Protein AF-A0A2K1ENX3-F1 (afdb_monomer_lite)

Foldseek 3Di:
DPPPPVVVVLVVLVPDPDWDWDADPVGDIDTHRSVVVVVVVVVVVVVVVVVVVVVVVVVVVVVVVVVVVVVVVVVVVVVVVVVVVVVVVVVCVCVVPPPDDDPPPDLPDDFQFWKQAPPQGIWTWHDDDPPQWTWTQGPRVRDTDIDGSVRIDGDDD

Secondary structure (DSSP, 8-state):
--HHHHHHHHHHHHH--S-EEEE-TTS-EEEE-HHHHHHHHHHHHHHHHHHHHHHHHHHHHHHHHHHHHHHHHHHHHHHHHHHHHHHHHHHHHHHHHTTSS---------TT-EEEETTTEEEEEEEE-TTSEEEEEETTTTEEEEEEGGGEEE---

pLDDT: mean 80.73, std 13.62, range [38.28, 95.0]

Radius of gyration: 43.8 Å; chains: 1; bounding box: 77×47×112 Å

Structure (mmCIF, N/CA/C/O backbone):
data_AF-A0A2K1ENX3-F1
#
_entry.id   AF-A0A2K1ENX3-F1
#
loop_
_atom_site.group_PDB
_atom_site.id
_atom_site.type_symbol
_atom_site.label_atom_id
_atom_site.label_alt_id
_atom_site.label_comp_id
_atom_site.label_asym_id
_atom_site.label_entity_id
_atom_site.label_seq_id
_atom_site.pdbx_PDB_ins_code
_atom_site.Cartn_x
_atom_site.Cartn_y
_atom_site.Cartn_z
_atom_site.occupancy
_atom_site.B_iso_or_equiv
_atom_site.auth_seq_id
_atom_site.auth_comp_id
_atom_site.auth_asym_id
_atom_site.auth_atom_id
_atom_site.pdbx_PDB_model_num
ATOM 1 N N . MET A 1 1 ? 12.848 19.675 -32.049 1.00 48.09 1 MET A N 1
ATOM 2 C CA . MET A 1 1 ? 13.608 19.420 -33.294 1.00 48.09 1 MET A CA 1
ATOM 3 C C . MET A 1 1 ? 14.818 18.497 -33.040 1.00 48.09 1 MET A C 1
ATOM 5 O O . MET A 1 1 ? 15.939 18.846 -33.373 1.00 48.09 1 MET A O 1
ATOM 9 N N . LYS A 1 2 ? 14.616 17.329 -32.400 1.00 53.03 2 LYS A N 1
ATOM 10 C CA . LYS A 1 2 ? 15.674 16.328 -32.101 1.00 53.03 2 LYS A CA 1
ATOM 11 C C . LYS A 1 2 ? 15.387 14.937 -32.703 1.00 53.03 2 LYS A C 1
ATOM 13 O O . LYS A 1 2 ? 16.244 14.068 -32.634 1.00 53.03 2 LYS A O 1
ATOM 18 N N . MET A 1 3 ? 14.208 14.742 -33.305 1.00 52.38 3 MET A N 1
ATOM 19 C CA . MET A 1 3 ? 13.744 13.452 -33.842 1.00 52.38 3 MET A CA 1
ATOM 20 C C . MET A 1 3 ? 14.326 13.100 -35.222 1.00 52.38 3 MET A C 1
ATOM 22 O O . MET A 1 3 ? 14.376 11.925 -35.568 1.00 52.38 3 MET A O 1
ATOM 26 N N . ASP A 1 4 ? 14.798 14.081 -35.998 1.00 66.81 4 ASP A N 1
ATOM 27 C CA . ASP A 1 4 ? 15.189 13.840 -37.397 1.00 66.81 4 ASP A CA 1
ATOM 28 C C . ASP A 1 4 ? 16.555 13.168 -37.558 1.00 66.81 4 ASP A C 1
ATOM 30 O O . ASP A 1 4 ? 16.754 12.389 -38.484 1.00 66.81 4 ASP A O 1
ATOM 34 N N . ILE A 1 5 ? 17.494 13.406 -36.639 1.00 69.75 5 ILE A N 1
ATOM 35 C CA . ILE A 1 5 ? 18.864 12.891 -36.775 1.00 69.75 5 ILE A CA 1
ATOM 36 C C . ILE A 1 5 ? 18.916 11.384 -36.496 1.00 69.75 5 ILE A C 1
ATOM 38 O O . ILE A 1 5 ? 19.548 10.648 -37.244 1.00 69.75 5 ILE A O 1
ATOM 42 N N . GLN A 1 6 ? 18.220 10.900 -35.463 1.00 71.94 6 GLN A N 1
ATOM 43 C CA . GLN A 1 6 ? 18.209 9.470 -35.128 1.00 71.94 6 GLN A CA 1
ATOM 44 C C . GLN A 1 6 ? 17.545 8.633 -36.220 1.00 71.94 6 GLN A C 1
ATOM 46 O O . GLN A 1 6 ? 18.093 7.612 -36.629 1.00 71.94 6 GLN A O 1
ATOM 51 N N . LYS A 1 7 ? 16.399 9.094 -36.736 1.00 77.56 7 LYS A N 1
ATOM 52 C CA . LYS A 1 7 ? 15.708 8.425 -37.840 1.00 77.56 7 LYS A CA 1
ATOM 53 C C . LYS A 1 7 ? 16.585 8.382 -39.092 1.00 77.56 7 LYS A C 1
ATOM 55 O O . LYS A 1 7 ? 16.744 7.324 -39.685 1.00 77.56 7 LYS A O 1
ATOM 60 N N . HIS A 1 8 ? 17.229 9.499 -39.426 1.00 79.06 8 HIS A N 1
ATOM 61 C CA . HIS A 1 8 ? 18.140 9.577 -40.564 1.00 79.06 8 HIS A CA 1
ATOM 62 C C . HIS A 1 8 ? 19.350 8.636 -40.434 1.00 79.06 8 HIS A C 1
ATOM 64 O O . HIS A 1 8 ? 19.726 7.984 -41.403 1.00 79.06 8 HIS A O 1
ATOM 70 N N . VAL A 1 9 ? 19.935 8.513 -39.238 1.00 78.56 9 VAL A N 1
ATOM 71 C CA . VAL A 1 9 ? 21.042 7.577 -38.974 1.00 78.56 9 VAL A CA 1
ATOM 72 C C . VAL A 1 9 ? 20.582 6.121 -39.080 1.00 78.56 9 VAL A C 1
ATOM 74 O O 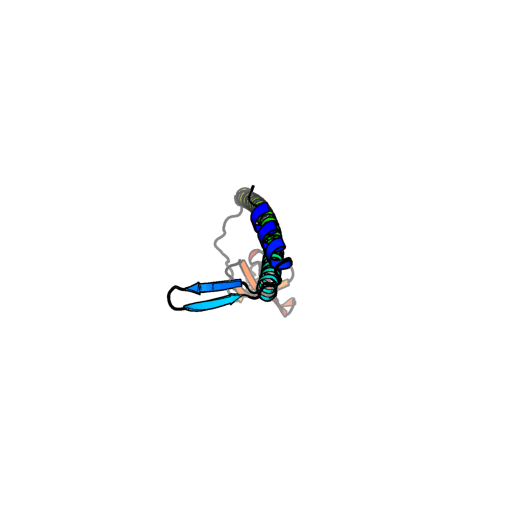. VAL A 1 9 ? 21.283 5.311 -39.676 1.00 78.56 9 VAL A O 1
ATOM 77 N N . ILE A 1 10 ? 19.394 5.780 -38.575 1.00 81.19 10 ILE A N 1
ATOM 78 C CA . ILE A 1 10 ? 18.831 4.426 -38.708 1.00 81.19 10 ILE A CA 1
ATOM 79 C C . ILE A 1 10 ? 18.558 4.088 -40.178 1.00 81.19 10 ILE A C 1
ATOM 81 O O . ILE A 1 10 ? 18.896 2.9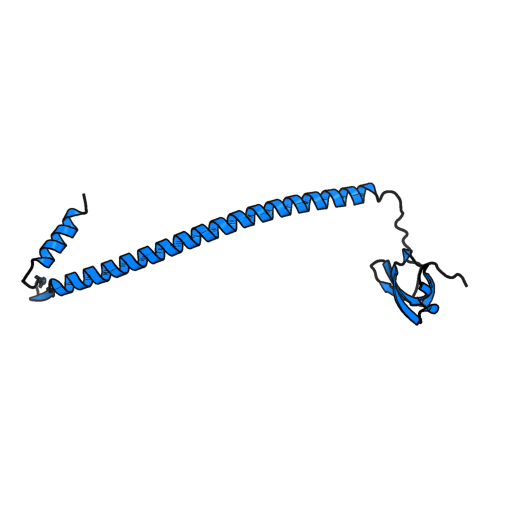94 -40.627 1.00 81.19 10 ILE A O 1
ATOM 85 N N . ASP A 1 11 ? 17.992 5.021 -40.943 1.00 83.12 11 ASP A N 1
ATOM 86 C CA . ASP A 1 11 ? 17.729 4.836 -42.373 1.00 83.12 11 ASP A CA 1
ATOM 87 C C . ASP A 1 11 ? 19.042 4.686 -43.172 1.00 83.12 11 ASP A C 1
ATOM 89 O O . ASP A 1 11 ? 19.135 3.872 -44.097 1.00 83.12 11 ASP A O 1
ATOM 93 N N . MET A 1 12 ? 20.095 5.409 -42.775 1.00 81.50 12 MET A N 1
ATOM 94 C CA . MET A 1 12 ? 21.444 5.257 -43.329 1.00 81.50 12 MET A CA 1
ATOM 95 C C . MET A 1 12 ? 22.034 3.876 -43.014 1.00 81.50 12 MET A C 1
ATOM 97 O O . MET A 1 12 ? 22.529 3.206 -43.915 1.00 81.50 12 MET A O 1
ATOM 101 N N . LEU A 1 13 ? 21.937 3.412 -41.765 1.00 81.25 13 LEU A N 1
ATOM 102 C CA . LEU A 1 13 ? 22.421 2.088 -41.360 1.00 81.25 13 LEU A CA 1
ATOM 103 C C . LEU A 1 13 ? 21.660 0.959 -42.070 1.00 81.25 13 LEU A C 1
ATOM 105 O O . LEU A 1 13 ? 22.277 -0.007 -42.503 1.00 81.25 13 LEU A O 1
ATOM 109 N N . ARG A 1 14 ? 20.340 1.094 -42.265 1.00 82.44 14 ARG A N 1
ATOM 110 C CA . ARG A 1 14 ? 19.522 0.107 -43.000 1.00 82.44 14 ARG A CA 1
ATOM 111 C C . ARG A 1 14 ? 19.852 0.027 -44.488 1.00 82.44 14 ARG A C 1
ATOM 113 O O . ARG A 1 14 ? 19.639 -1.015 -45.100 1.00 82.44 14 ARG A O 1
ATOM 120 N N . SER A 1 15 ? 20.302 1.130 -45.086 1.00 83.62 15 SER A N 1
ATOM 121 C CA . SER A 1 15 ? 20.642 1.200 -46.514 1.00 83.62 15 SER A CA 1
ATOM 122 C C . SER A 1 15 ? 22.121 0.927 -46.803 1.00 83.62 15 SER A C 1
ATOM 124 O O . SER A 1 15 ? 22.484 0.688 -47.960 1.00 83.62 15 SER A O 1
ATOM 126 N N . ALA A 1 16 ? 22.971 0.921 -45.774 1.00 79.25 16 ALA A N 1
ATOM 127 C CA . ALA A 1 16 ? 24.389 0.629 -45.894 1.00 79.25 16 ALA A CA 1
ATOM 128 C C . ALA A 1 16 ? 24.623 -0.852 -46.229 1.00 79.25 16 ALA A C 1
ATOM 130 O O . ALA A 1 16 ? 24.208 -1.750 -45.507 1.00 79.25 16 ALA A O 1
ATOM 131 N N . LYS A 1 17 ? 25.333 -1.103 -47.334 1.00 74.12 17 LYS A N 1
ATOM 132 C CA . LYS A 1 17 ? 25.805 -2.444 -47.741 1.00 74.12 17 LYS A CA 1
ATOM 133 C C . LYS A 1 17 ? 27.274 -2.687 -47.394 1.00 74.12 17 LYS A C 1
ATOM 135 O O . LYS A 1 17 ? 27.844 -3.706 -47.769 1.00 74.12 17 LYS A O 1
ATOM 140 N N . THR A 1 18 ? 27.908 -1.701 -46.771 1.00 73.69 18 THR A N 1
ATOM 141 C CA . THR A 1 18 ? 29.346 -1.647 -46.523 1.00 73.69 18 THR A CA 1
ATOM 142 C C . THR A 1 18 ? 29.598 -1.511 -45.034 1.00 73.69 18 THR A C 1
ATOM 144 O O . THR A 1 18 ? 28.923 -0.734 -44.361 1.00 73.69 18 THR A O 1
ATOM 147 N N . VAL A 1 19 ? 30.598 -2.237 -44.546 1.00 78.75 19 VAL A N 1
ATOM 148 C CA . VAL A 1 19 ? 31.056 -2.185 -43.157 1.00 78.75 19 VAL A CA 1
ATOM 149 C C . VAL A 1 19 ? 31.650 -0.807 -42.867 1.00 78.75 19 VAL A C 1
ATOM 151 O O . VAL A 1 19 ? 32.456 -0.295 -43.649 1.00 78.75 19 VAL A O 1
ATOM 154 N N . PHE A 1 20 ? 31.258 -0.202 -41.748 1.00 76.25 20 PHE A N 1
ATOM 155 C CA . PHE A 1 20 ? 31.839 1.060 -41.304 1.00 76.25 20 PHE A CA 1
ATOM 156 C C . PHE A 1 20 ? 33.154 0.772 -40.595 1.00 76.25 20 PHE A C 1
ATOM 158 O O . PHE A 1 20 ? 33.176 0.057 -39.599 1.00 76.25 20 PHE A O 1
ATOM 165 N N . VAL A 1 21 ? 34.250 1.329 -41.102 1.00 78.44 21 VAL A N 1
ATOM 166 C CA . VAL A 1 21 ? 35.574 1.150 -40.504 1.00 78.44 21 VAL A CA 1
ATOM 167 C C . VAL A 1 21 ? 36.033 2.478 -39.926 1.00 78.44 21 VAL A C 1
ATOM 169 O O . VAL A 1 21 ? 36.211 3.453 -40.654 1.00 78.44 21 VAL A O 1
ATOM 172 N N . ALA A 1 22 ? 36.230 2.511 -38.613 1.00 77.31 22 ALA A N 1
ATOM 173 C CA . ALA A 1 22 ? 36.909 3.601 -37.931 1.00 77.31 22 ALA A CA 1
ATOM 174 C C . ALA A 1 22 ? 38.327 3.139 -37.600 1.00 77.31 22 ALA A C 1
ATOM 176 O O . ALA A 1 22 ? 38.485 2.174 -36.861 1.00 77.31 22 ALA A O 1
ATOM 177 N N . GLN A 1 23 ? 39.345 3.805 -38.144 1.00 84.06 23 GLN A N 1
ATOM 178 C CA . GLN A 1 23 ? 40.751 3.538 -37.830 1.00 84.06 23 GLN A CA 1
ATOM 179 C C . GLN A 1 23 ? 41.354 4.680 -37.020 1.00 84.06 23 GLN A C 1
ATOM 181 O O . GLN A 1 23 ? 41.104 5.854 -37.304 1.00 84.06 23 GLN A O 1
ATOM 186 N N . ASP A 1 24 ? 42.159 4.333 -36.019 1.00 81.94 24 ASP A N 1
ATOM 187 C CA . ASP A 1 24 ? 43.023 5.290 -35.341 1.00 81.94 24 ASP A CA 1
ATOM 188 C C . ASP A 1 24 ? 44.278 5.611 -36.178 1.00 81.94 24 ASP A C 1
ATOM 190 O O . ASP A 1 24 ? 44.496 5.086 -37.274 1.00 81.94 24 ASP A O 1
ATOM 194 N N . LYS A 1 25 ? 45.122 6.511 -35.662 1.00 80.31 25 LYS A N 1
ATOM 195 C CA . LYS A 1 25 ? 46.363 6.937 -36.333 1.00 80.31 25 LYS A CA 1
ATOM 196 C C . LYS A 1 25 ? 47.436 5.843 -36.382 1.00 80.31 25 LYS A C 1
ATOM 198 O O . LYS A 1 25 ? 48.416 6.001 -37.103 1.00 80.31 25 LYS A O 1
ATOM 203 N N . GLU A 1 26 ? 47.266 4.780 -35.606 1.00 83.75 26 GLU A N 1
ATOM 204 C CA . GLU A 1 26 ? 48.182 3.646 -35.479 1.00 83.75 26 GLU A CA 1
ATOM 205 C C . GLU A 1 26 ? 47.747 2.471 -36.374 1.00 83.75 26 GLU A C 1
ATOM 207 O O . GLU A 1 26 ? 48.460 1.477 -36.490 1.00 83.75 26 GLU A O 1
ATOM 212 N N . GLY A 1 27 ? 46.609 2.607 -37.068 1.00 77.25 27 GLY A N 1
ATOM 213 C CA . GLY A 1 27 ? 46.058 1.601 -37.970 1.00 77.25 27 GLY A CA 1
ATOM 214 C C . GLY A 1 27 ? 45.146 0.585 -37.281 1.00 77.25 27 GLY A C 1
ATOM 215 O O . GLY A 1 27 ? 44.639 -0.316 -37.959 1.00 77.25 27 GLY A O 1
ATOM 216 N N . ASN A 1 28 ? 44.875 0.734 -35.980 1.00 77.44 28 ASN A N 1
ATOM 217 C CA . ASN A 1 28 ? 43.916 -0.113 -35.282 1.00 77.44 28 ASN A CA 1
ATOM 218 C C . ASN A 1 28 ? 42.504 0.309 -35.691 1.00 77.44 28 ASN A C 1
ATOM 220 O O . ASN A 1 28 ? 42.100 1.461 -35.518 1.00 77.44 28 ASN A O 1
ATOM 224 N N . GLY A 1 29 ? 41.771 -0.627 -36.291 1.00 76.19 29 GLY A N 1
ATOM 225 C CA . GLY A 1 29 ? 40.443 -0.389 -36.840 1.00 76.19 29 GLY A CA 1
ATOM 226 C C . GLY A 1 29 ? 39.350 -1.087 -36.047 1.00 76.19 29 GLY A C 1
ATOM 227 O O . GLY A 1 29 ? 39.462 -2.277 -35.764 1.00 76.19 29 GLY A O 1
ATOM 228 N N . LEU A 1 30 ? 38.264 -0.374 -35.757 1.00 78.69 30 LEU A N 1
ATOM 229 C CA . LEU A 1 30 ? 36.982 -0.969 -35.408 1.00 78.69 30 LEU A CA 1
ATOM 230 C C . LEU A 1 30 ? 36.128 -1.036 -36.676 1.00 78.69 30 LEU A C 1
ATOM 232 O O . LEU A 1 30 ? 35.784 -0.007 -37.260 1.00 78.69 30 LEU A O 1
ATOM 236 N N . ALA A 1 31 ? 35.805 -2.253 -37.097 1.00 79.56 31 ALA A N 1
ATOM 237 C CA . ALA A 1 31 ? 34.875 -2.516 -38.180 1.00 79.56 31 ALA A CA 1
ATOM 238 C C . ALA A 1 31 ? 33.507 -2.853 -37.575 1.00 79.56 31 ALA A C 1
ATOM 240 O O . ALA A 1 31 ? 33.393 -3.800 -36.800 1.00 79.56 31 ALA A O 1
ATOM 241 N N . ILE A 1 32 ? 32.491 -2.058 -37.895 1.00 79.38 32 ILE A N 1
ATOM 242 C CA . ILE A 1 32 ? 31.119 -2.232 -37.418 1.00 79.38 32 ILE A CA 1
ATOM 243 C C . ILE A 1 32 ? 30.254 -2.635 -38.607 1.00 79.38 32 ILE A C 1
ATOM 245 O O . ILE A 1 32 ? 30.110 -1.867 -39.568 1.00 79.38 32 ILE A O 1
ATOM 249 N N . ASP A 1 33 ? 29.670 -3.830 -38.535 1.00 82.31 33 ASP A N 1
ATOM 250 C CA . ASP A 1 33 ? 28.629 -4.237 -39.470 1.00 82.31 33 ASP A CA 1
ATOM 251 C C . ASP A 1 33 ? 27.332 -3.466 -39.146 1.00 82.31 33 ASP A C 1
ATOM 253 O O . ASP A 1 33 ? 26.891 -3.452 -37.989 1.00 82.31 33 ASP A O 1
ATOM 257 N N . PRO A 1 34 ? 26.710 -2.794 -40.131 1.00 82.19 34 PRO A N 1
ATOM 258 C CA . PRO A 1 34 ? 25.446 -2.094 -39.927 1.00 82.19 34 PRO A CA 1
ATOM 259 C C . PRO A 1 34 ? 24.339 -2.992 -39.353 1.00 82.19 34 PRO A C 1
ATOM 261 O O . PRO A 1 34 ? 23.512 -2.507 -38.580 1.00 82.19 34 PRO A O 1
ATOM 264 N N . HIS A 1 35 ? 24.321 -4.288 -39.684 1.00 81.56 35 HIS A N 1
ATOM 265 C CA . HIS A 1 35 ? 23.339 -5.236 -39.160 1.00 81.56 35 HIS A CA 1
ATOM 266 C C . HIS A 1 35 ? 23.541 -5.526 -37.673 1.00 81.56 35 HIS A C 1
ATOM 268 O O . HIS A 1 35 ? 22.559 -5.551 -36.931 1.00 81.56 35 HIS A O 1
ATOM 274 N N . ASP A 1 36 ? 24.788 -5.664 -37.223 1.00 83.25 36 ASP A N 1
ATOM 275 C CA . ASP A 1 36 ? 25.102 -5.863 -35.805 1.00 83.25 36 ASP A CA 1
ATOM 276 C C . ASP A 1 36 ? 24.731 -4.620 -34.987 1.00 83.25 36 ASP A C 1
ATOM 278 O O . ASP A 1 36 ? 24.125 -4.718 -33.918 1.00 83.25 36 ASP A O 1
ATOM 282 N N . ALA A 1 37 ? 25.019 -3.427 -35.520 1.00 82.38 37 ALA A N 1
ATOM 283 C CA . ALA A 1 37 ? 24.640 -2.165 -34.891 1.00 82.38 37 ALA A CA 1
ATOM 284 C C . ALA A 1 37 ? 23.114 -1.995 -34.786 1.00 82.38 37 ALA A C 1
ATOM 286 O O . ALA A 1 37 ? 22.613 -1.551 -33.751 1.00 82.38 37 ALA A O 1
ATOM 287 N N . LEU A 1 38 ? 22.368 -2.367 -35.832 1.00 85.25 38 LEU A N 1
ATOM 288 C CA . LEU A 1 38 ? 20.903 -2.348 -35.819 1.00 85.25 38 LEU A CA 1
ATOM 289 C C . LEU A 1 38 ? 20.328 -3.382 -34.843 1.00 85.25 38 LEU A C 1
ATOM 291 O O . LEU A 1 38 ? 19.415 -3.050 -34.095 1.00 85.25 38 LEU A O 1
ATOM 295 N N . GLY A 1 39 ? 20.895 -4.590 -34.785 1.00 85.12 39 GLY A N 1
ATOM 296 C CA . GLY A 1 39 ? 20.474 -5.621 -33.833 1.00 85.12 39 GLY A CA 1
ATOM 297 C C . GLY A 1 39 ? 20.682 -5.204 -32.374 1.00 85.12 39 GLY A C 1
ATOM 298 O O . GLY A 1 39 ? 19.806 -5.412 -31.534 1.00 85.12 39 GLY A O 1
ATOM 299 N N . LEU A 1 40 ? 21.806 -4.546 -32.068 1.00 85.81 40 LEU A N 1
ATOM 300 C CA . LEU A 1 40 ? 22.051 -3.959 -30.746 1.00 85.81 40 LEU A CA 1
ATOM 301 C C . LEU A 1 40 ? 21.061 -2.835 -30.429 1.00 85.81 40 LEU A C 1
ATOM 303 O O . LEU A 1 40 ? 20.565 -2.760 -29.305 1.00 85.81 40 LEU A O 1
ATOM 307 N N . LEU A 1 41 ? 20.755 -1.978 -31.407 1.00 85.62 41 LEU A N 1
ATOM 308 C CA . LEU A 1 41 ? 19.778 -0.905 -31.244 1.00 85.62 41 LEU A CA 1
ATOM 309 C C . LEU A 1 41 ? 18.377 -1.462 -30.958 1.00 85.62 41 LEU A C 1
ATOM 311 O O . LEU A 1 41 ? 17.723 -0.994 -30.029 1.00 85.62 41 LEU A O 1
ATOM 315 N N . ASP A 1 42 ? 17.948 -2.488 -31.692 1.00 86.69 42 ASP A N 1
ATOM 316 C CA . ASP A 1 42 ? 16.661 -3.154 -31.483 1.00 86.69 42 ASP A CA 1
ATOM 317 C C . ASP A 1 42 ? 16.602 -3.829 -30.102 1.00 86.69 42 ASP A C 1
ATOM 319 O O . ASP A 1 42 ? 15.627 -3.659 -29.367 1.00 86.69 42 ASP A O 1
ATOM 323 N N . SER A 1 43 ? 17.676 -4.517 -29.695 1.00 88.12 43 SER A N 1
ATOM 324 C CA . SER A 1 43 ? 17.784 -5.121 -28.360 1.00 88.12 43 SER A CA 1
ATOM 325 C C . SER A 1 43 ? 17.716 -4.072 -27.244 1.00 88.12 43 SER A C 1
ATOM 327 O O . SER A 1 43 ? 17.031 -4.277 -26.241 1.00 88.12 43 SER A O 1
ATOM 329 N N . LEU A 1 44 ? 18.414 -2.942 -27.390 1.00 87.19 44 LEU A N 1
ATOM 330 C CA . LEU A 1 44 ? 18.371 -1.844 -26.420 1.00 87.19 44 LEU A CA 1
ATOM 331 C C . LEU A 1 44 ? 16.989 -1.186 -26.383 1.00 87.19 44 LEU A C 1
ATOM 333 O O . LEU A 1 44 ? 16.478 -0.895 -25.303 1.00 87.19 44 LEU A O 1
ATOM 337 N N . GLN A 1 45 ? 16.353 -0.995 -27.539 1.00 88.06 45 GLN A N 1
ATOM 338 C CA . GLN A 1 45 ? 15.004 -0.443 -27.622 1.00 88.06 45 GLN A CA 1
ATOM 339 C C . GLN A 1 45 ? 13.992 -1.352 -26.918 1.00 88.06 45 GLN A C 1
ATOM 341 O O . GLN A 1 45 ? 13.131 -0.863 -26.186 1.00 88.06 45 GLN A O 1
ATOM 346 N N . GLN A 1 46 ? 14.117 -2.670 -27.088 1.00 89.25 46 GLN A N 1
ATOM 347 C CA . GLN A 1 46 ? 13.275 -3.642 -26.400 1.00 89.25 46 GLN A CA 1
ATOM 348 C C . GLN A 1 46 ? 13.475 -3.595 -24.879 1.00 89.25 46 GLN A C 1
ATOM 350 O O . GLN A 1 46 ? 12.491 -3.597 -24.140 1.00 89.25 46 GLN A O 1
ATOM 355 N N . GLN A 1 47 ? 14.720 -3.493 -24.404 1.00 89.88 47 GLN A N 1
ATOM 356 C CA . GLN A 1 47 ? 15.014 -3.352 -22.972 1.00 89.88 47 GLN A CA 1
ATOM 357 C C . GLN A 1 47 ? 14.431 -2.061 -22.388 1.00 89.88 47 GLN A C 1
ATOM 359 O O . GLN A 1 47 ? 13.805 -2.099 -21.333 1.00 89.88 47 GLN A O 1
ATOM 364 N N . VAL A 1 48 ? 14.585 -0.927 -23.079 1.00 88.56 48 VAL A N 1
ATOM 365 C CA . VAL A 1 48 ? 14.018 0.360 -22.644 1.00 88.56 48 VAL A CA 1
ATOM 366 C C . VAL A 1 48 ? 12.494 0.297 -22.582 1.00 88.56 48 VAL A C 1
ATOM 368 O O . VAL A 1 48 ? 11.901 0.789 -21.623 1.00 88.56 48 VAL A O 1
ATOM 371 N N . ASN A 1 49 ? 11.852 -0.328 -23.571 1.00 85.62 49 ASN A N 1
ATOM 372 C CA . ASN A 1 49 ? 10.403 -0.504 -23.565 1.00 85.62 49 ASN A CA 1
ATOM 373 C C . ASN A 1 49 ? 9.954 -1.377 -22.383 1.00 85.62 49 ASN A C 1
ATOM 375 O O . ASN A 1 49 ? 9.050 -0.974 -21.656 1.00 85.62 49 ASN A O 1
ATOM 379 N N . GLY A 1 50 ? 10.638 -2.498 -22.127 1.00 86.81 50 GLY A N 1
ATOM 380 C CA . GLY A 1 50 ? 10.345 -3.362 -20.979 1.00 86.81 50 GLY A CA 1
ATOM 381 C C . GLY A 1 50 ? 10.516 -2.647 -19.634 1.00 86.81 50 GLY A C 1
ATOM 382 O O . GLY A 1 50 ? 9.626 -2.699 -18.790 1.00 86.81 50 GLY A O 1
ATOM 383 N N . LEU A 1 51 ? 11.611 -1.899 -19.456 1.00 87.56 51 LEU A N 1
ATOM 384 C CA . LEU A 1 51 ? 11.846 -1.106 -18.243 1.00 87.56 51 LEU A CA 1
ATOM 385 C C . LEU A 1 51 ? 10.796 -0.004 -18.051 1.00 87.56 51 LEU A C 1
ATOM 387 O O . LEU A 1 51 ? 10.409 0.286 -16.917 1.00 87.56 51 LEU A O 1
ATOM 391 N N . ASN A 1 52 ? 10.324 0.616 -19.135 1.00 86.75 52 ASN A N 1
ATOM 392 C CA . ASN A 1 52 ? 9.260 1.617 -19.074 1.00 86.75 52 ASN A CA 1
ATOM 393 C C . ASN A 1 52 ? 7.917 1.003 -18.665 1.00 86.75 52 ASN A C 1
ATOM 395 O O . ASN A 1 52 ? 7.215 1.588 -17.840 1.00 86.75 52 ASN A O 1
ATOM 399 N N . GLU A 1 53 ? 7.564 -0.160 -19.212 1.00 87.25 53 GLU A N 1
ATOM 400 C CA . GLU A 1 53 ? 6.346 -0.888 -18.843 1.00 87.25 53 GLU A CA 1
ATOM 401 C C . GLU A 1 53 ? 6.376 -1.313 -17.370 1.00 87.25 53 GLU A C 1
ATOM 403 O O . GLU A 1 53 ? 5.415 -1.070 -16.635 1.00 87.25 53 GLU A O 1
ATOM 408 N N . GLU A 1 54 ? 7.503 -1.856 -16.907 1.00 89.12 54 GLU A N 1
ATOM 409 C CA . GLU A 1 54 ? 7.701 -2.221 -15.502 1.00 89.12 54 GLU A CA 1
ATOM 410 C C . GLU A 1 54 ? 7.634 -0.993 -14.583 1.00 89.12 54 GLU A C 1
ATOM 412 O O . GLU A 1 54 ? 6.948 -1.000 -13.558 1.00 89.12 54 GLU A O 1
ATOM 417 N N . SER A 1 55 ? 8.292 0.103 -14.968 1.00 83.69 55 SER A N 1
ATOM 418 C CA . SER A 1 55 ? 8.258 1.357 -14.212 1.00 83.69 55 SER A CA 1
ATOM 419 C C . SER A 1 55 ? 6.838 1.911 -14.114 1.00 83.69 55 SER A C 1
ATOM 421 O O . SER A 1 55 ? 6.415 2.325 -13.036 1.00 83.69 55 SER A O 1
ATOM 423 N N . LEU A 1 56 ? 6.072 1.884 -15.207 1.00 88.88 56 LEU A N 1
ATOM 424 C CA . LEU A 1 56 ? 4.680 2.328 -15.219 1.00 88.88 56 LEU A CA 1
ATOM 425 C C . LEU A 1 56 ? 3.811 1.476 -14.285 1.00 88.88 56 LEU A C 1
ATOM 427 O O . LEU A 1 56 ? 3.050 2.032 -13.490 1.00 88.88 56 LEU A O 1
ATOM 431 N N . ALA A 1 57 ? 3.957 0.150 -14.333 1.00 88.44 57 ALA A N 1
ATOM 432 C CA . ALA A 1 57 ? 3.250 -0.765 -13.439 1.00 88.44 57 ALA A CA 1
ATOM 433 C C . ALA A 1 57 ? 3.609 -0.515 -11.961 1.00 88.44 57 ALA A C 1
ATOM 435 O O . ALA A 1 57 ? 2.731 -0.501 -11.090 1.00 88.44 57 ALA A O 1
ATOM 436 N N . ASN A 1 58 ? 4.883 -0.237 -11.673 1.00 87.94 58 ASN A N 1
ATOM 4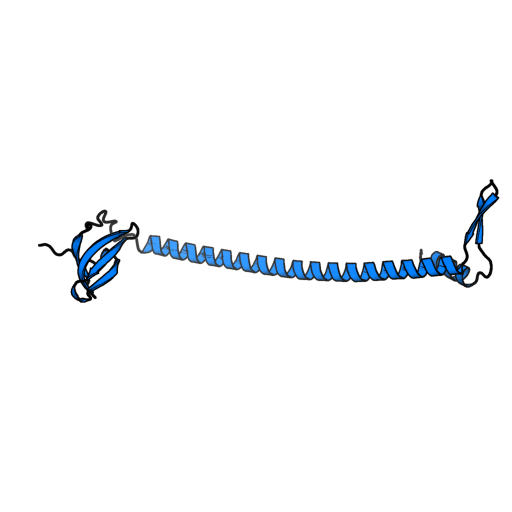37 C CA . ASN A 1 58 ? 5.350 0.115 -10.334 1.00 87.94 58 ASN A CA 1
ATOM 438 C C . ASN A 1 58 ? 4.765 1.449 -9.851 1.00 87.94 58 ASN A C 1
ATOM 440 O O . ASN A 1 58 ? 4.306 1.533 -8.710 1.00 87.94 58 ASN A O 1
ATOM 444 N N . PHE A 1 59 ? 4.706 2.476 -10.706 1.00 88.75 59 PHE A N 1
ATOM 445 C CA . PHE A 1 59 ? 4.075 3.754 -10.362 1.00 88.75 59 PHE A CA 1
ATOM 446 C C . PHE A 1 59 ? 2.574 3.610 -10.104 1.00 88.7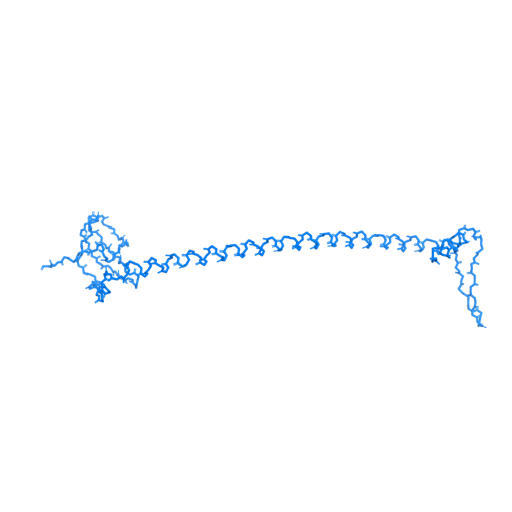5 59 PHE A C 1
ATOM 448 O O . PHE A 1 59 ? 2.073 4.172 -9.131 1.00 88.75 59 PHE A O 1
ATOM 455 N N . GLN A 1 60 ? 1.862 2.831 -10.921 1.00 88.25 60 GLN A N 1
ATOM 456 C CA . GLN A 1 60 ? 0.443 2.536 -10.701 1.00 88.25 60 GLN A CA 1
ATOM 457 C C . GLN A 1 60 ? 0.229 1.819 -9.364 1.00 88.25 60 GLN A C 1
ATOM 459 O O . GLN A 1 60 ? -0.599 2.240 -8.558 1.00 88.25 60 GLN A O 1
ATOM 464 N N . THR A 1 61 ? 1.041 0.800 -9.080 1.00 90.56 61 THR A N 1
ATOM 465 C CA . THR A 1 61 ? 0.991 0.064 -7.810 1.00 90.56 61 THR A CA 1
ATOM 466 C C . THR A 1 61 ? 1.283 0.976 -6.616 1.00 90.56 61 THR A C 1
ATOM 468 O O . THR A 1 61 ? 0.606 0.899 -5.589 1.00 90.56 61 THR A O 1
ATOM 471 N N . ALA A 1 62 ? 2.273 1.864 -6.731 1.00 87.06 62 ALA A N 1
ATOM 472 C CA . ALA A 1 62 ? 2.602 2.831 -5.689 1.00 87.06 62 ALA A CA 1
ATOM 473 C C . ALA A 1 62 ? 1.466 3.842 -5.463 1.00 87.06 62 ALA A C 1
ATOM 475 O O . ALA A 1 62 ? 1.142 4.144 -4.314 1.00 87.06 62 ALA A O 1
ATOM 476 N N . ALA A 1 63 ? 0.821 4.318 -6.531 1.00 89.31 63 ALA A N 1
ATOM 477 C CA . ALA A 1 63 ? -0.326 5.216 -6.444 1.00 89.31 63 ALA A CA 1
ATOM 478 C C . ALA A 1 63 ? -1.536 4.543 -5.770 1.00 89.31 63 ALA A C 1
ATOM 480 O O . ALA A 1 63 ? -2.156 5.137 -4.887 1.00 89.31 63 ALA A O 1
ATOM 481 N N . GLU A 1 64 ? -1.831 3.286 -6.119 1.00 90.56 64 GLU A N 1
ATOM 482 C CA . GLU A 1 64 ? -2.893 2.487 -5.493 1.00 90.56 64 GLU A CA 1
ATOM 483 C C . GLU A 1 64 ? -2.632 2.306 -3.988 1.00 90.56 64 GLU A C 1
ATOM 485 O O . GLU A 1 64 ? -3.507 2.563 -3.157 1.00 90.56 64 GLU A O 1
ATOM 490 N N . ARG A 1 65 ? -1.395 1.944 -3.614 1.00 86.94 65 ARG A N 1
ATOM 491 C CA . ARG A 1 65 ? -0.977 1.830 -2.206 1.00 86.94 65 ARG A CA 1
ATOM 492 C C . ARG A 1 65 ? -1.082 3.163 -1.468 1.00 86.94 65 ARG A C 1
ATOM 494 O O . ARG A 1 65 ? -1.565 3.191 -0.339 1.00 86.94 65 ARG A O 1
ATOM 501 N N . GLY A 1 66 ? -0.682 4.266 -2.101 1.00 90.50 66 GLY A N 1
ATOM 502 C CA . GLY A 1 66 ? -0.817 5.609 -1.536 1.00 90.50 66 GLY A CA 1
ATOM 503 C C . GLY A 1 66 ? -2.275 5.979 -1.256 1.00 90.50 66 GLY A C 1
ATOM 504 O O . GLY A 1 66 ? -2.592 6.479 -0.178 1.00 90.50 66 GLY A O 1
ATOM 505 N N . LYS A 1 67 ? -3.188 5.655 -2.180 1.00 92.31 67 LYS A N 1
ATOM 506 C CA . LYS A 1 67 ? -4.632 5.846 -1.990 1.00 92.31 67 LYS A CA 1
ATOM 507 C C . LYS A 1 67 ? -5.165 5.020 -0.817 1.00 92.31 67 LYS A C 1
ATOM 509 O O . LYS A 1 67 ? -5.915 5.546 -0.001 1.00 92.31 67 LYS A O 1
ATOM 514 N N . GLN A 1 68 ? -4.763 3.753 -0.710 1.00 90.75 68 GLN A N 1
ATOM 515 C CA . GLN A 1 68 ? -5.164 2.886 0.403 1.00 90.75 68 GLN A CA 1
ATOM 516 C C . GLN A 1 68 ? -4.665 3.411 1.755 1.00 90.75 68 GLN A C 1
ATOM 518 O O . GLN A 1 68 ? -5.415 3.384 2.728 1.00 90.75 68 GLN A O 1
ATOM 523 N N . LEU A 1 69 ? -3.428 3.912 1.824 1.00 91.50 69 LEU A N 1
ATOM 524 C CA . LEU A 1 69 ? -2.887 4.523 3.041 1.00 91.50 69 LEU A CA 1
ATOM 525 C C . LEU A 1 69 ? -3.679 5.771 3.443 1.00 91.50 69 LEU A C 1
ATOM 527 O O . LEU A 1 69 ? -4.130 5.853 4.580 1.00 91.50 69 LEU A O 1
ATOM 531 N N . ALA A 1 70 ? -3.955 6.674 2.500 1.00 90.94 70 ALA A N 1
ATOM 532 C CA . ALA A 1 70 ? -4.754 7.867 2.775 1.00 90.94 70 ALA A CA 1
ATOM 533 C C . ALA A 1 70 ? -6.182 7.530 3.258 1.00 90.94 70 ALA A C 1
ATOM 535 O O . ALA A 1 70 ? -6.725 8.205 4.133 1.00 90.94 70 ALA A O 1
ATOM 536 N N . GLU A 1 71 ? -6.802 6.478 2.716 1.00 92.44 71 GLU A N 1
ATOM 537 C CA . GLU A 1 71 ? -8.113 5.991 3.168 1.00 92.44 71 GLU A CA 1
ATOM 538 C C . GLU A 1 71 ? -8.049 5.420 4.598 1.00 92.44 71 GLU A C 1
ATOM 540 O O . GLU A 1 71 ? -8.929 5.678 5.428 1.00 92.44 71 GLU A O 1
ATOM 545 N N . ARG A 1 72 ? -6.978 4.679 4.915 1.00 89.50 72 ARG A N 1
ATOM 546 C CA . ARG A 1 72 ? -6.731 4.160 6.268 1.00 89.50 72 ARG A CA 1
ATOM 547 C C . ARG A 1 72 ? -6.526 5.291 7.267 1.00 89.50 72 ARG A C 1
ATOM 549 O O . ARG A 1 72 ? -7.154 5.248 8.320 1.00 89.50 72 ARG A O 1
ATOM 556 N N . ASP A 1 73 ? -5.750 6.314 6.925 1.00 92.38 73 ASP A N 1
ATOM 557 C CA . ASP A 1 73 ? -5.511 7.465 7.803 1.00 92.38 73 ASP A CA 1
ATOM 558 C C . ASP A 1 73 ? -6.809 8.216 8.121 1.00 92.38 73 ASP A C 1
ATOM 560 O O . ASP A 1 73 ? -7.072 8.547 9.277 1.00 92.38 73 ASP A O 1
ATOM 564 N N . ARG A 1 74 ? -7.692 8.400 7.129 1.00 92.75 74 ARG A N 1
ATOM 565 C CA . ARG A 1 74 ? -9.033 8.969 7.363 1.00 92.75 74 ARG A CA 1
ATOM 566 C C . ARG A 1 74 ? -9.870 8.110 8.303 1.00 92.75 74 ARG A C 1
ATOM 568 O O . ARG A 1 74 ? -10.607 8.641 9.130 1.00 92.75 74 ARG A O 1
ATOM 575 N N . THR A 1 75 ? -9.786 6.790 8.161 1.00 91.44 75 THR A N 1
ATOM 576 C CA . THR A 1 75 ? -10.532 5.855 9.012 1.00 91.44 75 THR A CA 1
ATOM 577 C C . THR A 1 75 ? -10.016 5.897 10.448 1.00 91.44 75 THR A C 1
ATOM 579 O O . THR A 1 75 ? -10.814 5.964 11.378 1.00 91.44 75 THR A O 1
ATOM 582 N N . ILE A 1 76 ? -8.693 5.929 10.632 1.00 92.88 76 ILE A N 1
ATOM 583 C CA . ILE A 1 76 ? -8.053 6.068 11.944 1.00 92.88 76 ILE A CA 1
ATOM 584 C C . ILE A 1 76 ? -8.466 7.386 12.602 1.00 92.88 76 ILE A C 1
ATOM 586 O O . ILE A 1 76 ? -8.881 7.363 13.755 1.00 92.88 76 ILE A O 1
ATOM 590 N N . ALA A 1 77 ? -8.438 8.504 11.872 1.00 91.88 77 ALA A N 1
ATOM 591 C CA . ALA A 1 77 ? -8.856 9.799 12.404 1.00 91.88 77 ALA A CA 1
ATOM 592 C C . ALA A 1 77 ? -10.317 9.785 12.890 1.00 91.88 77 ALA A C 1
ATOM 594 O O . ALA A 1 77 ? -10.609 10.263 13.984 1.00 91.88 77 ALA A O 1
ATOM 595 N N . ARG A 1 78 ? -11.233 9.171 12.125 1.00 92.19 78 ARG A N 1
ATOM 596 C CA . ARG A 1 78 ? -12.636 9.006 12.549 1.00 92.19 78 ARG A CA 1
ATOM 597 C C . ARG A 1 78 ? -12.768 8.137 13.796 1.00 92.19 78 ARG A C 1
ATOM 599 O O . ARG A 1 78 ? -13.533 8.474 14.691 1.00 92.19 78 ARG A O 1
ATOM 606 N N . LEU A 1 79 ? -12.034 7.025 13.860 1.00 91.56 79 LEU A N 1
ATOM 607 C CA . LEU A 1 79 ? -12.055 6.144 15.027 1.00 91.56 79 LEU A CA 1
ATOM 608 C C . LEU A 1 79 ? -11.498 6.843 16.268 1.00 91.56 79 LEU A C 1
ATOM 610 O O . LEU A 1 79 ? -12.072 6.691 17.337 1.00 91.56 79 LEU A O 1
ATOM 614 N N . GLN A 1 80 ? -10.434 7.635 16.133 1.00 92.31 80 GLN A N 1
ATOM 615 C CA . GLN A 1 80 ? -9.884 8.434 17.230 1.00 92.31 80 GLN A CA 1
ATOM 616 C C . GLN A 1 80 ? -10.882 9.483 17.729 1.00 92.31 80 GLN A C 1
ATOM 618 O O . GLN A 1 80 ? -11.031 9.640 18.937 1.00 92.31 80 GLN A O 1
ATOM 623 N N . GLU A 1 81 ? -11.603 10.153 16.827 1.00 92.50 81 GLU A N 1
ATOM 624 C CA . GLU A 1 81 ? -12.661 11.098 17.203 1.00 92.50 81 GLU A CA 1
ATOM 625 C C . GLU A 1 81 ? -13.803 10.399 17.956 1.00 92.50 81 GLU A C 1
ATOM 627 O O . GLU A 1 81 ? -14.254 10.884 18.992 1.00 92.50 81 GLU A O 1
ATOM 632 N N . MET A 1 82 ? -14.251 9.237 17.468 1.00 89.38 82 MET A N 1
ATOM 633 C CA . MET A 1 82 ? -15.274 8.437 18.148 1.00 89.38 82 MET A CA 1
ATOM 634 C C . MET A 1 82 ? -14.807 7.960 19.524 1.00 89.38 82 MET A C 1
ATOM 636 O O . MET A 1 82 ? -15.585 7.992 20.472 1.00 89.38 82 MET A O 1
ATOM 640 N N . LEU A 1 83 ? -13.547 7.534 19.640 1.00 89.50 83 LEU A N 1
ATOM 641 C CA . LEU A 1 83 ? -12.978 7.086 20.907 1.00 89.50 83 LEU A CA 1
ATOM 642 C C . LEU A 1 83 ? -12.889 8.240 21.912 1.00 89.50 83 LEU A C 1
ATOM 644 O O . LEU A 1 83 ? -13.215 8.046 23.076 1.00 89.50 83 LEU A O 1
ATOM 648 N N . GLY A 1 84 ? -12.502 9.436 21.452 1.00 89.44 84 GLY A N 1
ATOM 649 C CA . GLY A 1 84 ? -12.475 10.646 22.275 1.00 89.44 84 GLY A CA 1
ATOM 650 C C . GLY A 1 84 ? -13.858 10.999 22.817 1.00 89.44 84 GLY A C 1
ATOM 651 O O . GLY A 1 84 ? -14.006 11.175 24.020 1.00 89.44 84 GLY A O 1
ATOM 652 N N . LYS A 1 85 ? -14.885 10.990 21.958 1.00 88.38 85 LYS A N 1
ATOM 653 C CA . LYS A 1 85 ? -16.279 11.226 22.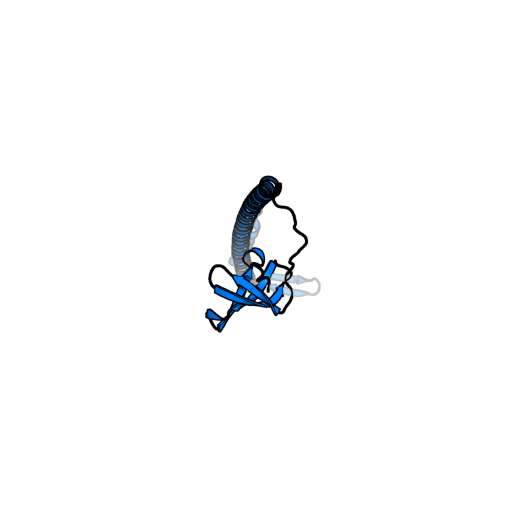372 1.00 88.38 85 LYS A CA 1
ATOM 654 C C . LYS A 1 85 ? -16.777 10.185 23.372 1.00 88.38 85 LYS A C 1
ATOM 656 O O . LYS A 1 85 ? -17.342 10.548 24.392 1.00 88.38 85 LYS A O 1
ATOM 661 N N . ALA A 1 86 ? -16.519 8.901 23.121 1.00 83.88 86 ALA A N 1
ATOM 662 C CA . ALA A 1 86 ? -16.901 7.837 24.049 1.00 83.88 86 ALA A CA 1
ATOM 663 C C . ALA A 1 86 ? -16.171 7.953 25.400 1.00 83.88 86 ALA A C 1
ATOM 665 O O . ALA A 1 86 ? -16.730 7.620 26.442 1.00 83.88 86 ALA A O 1
ATOM 666 N N . GLN A 1 87 ? -14.923 8.427 25.398 1.00 84.56 87 GLN A N 1
ATOM 667 C CA . GLN A 1 87 ? -14.158 8.664 26.619 1.00 84.56 87 GLN A CA 1
ATOM 668 C C . GLN A 1 87 ? -14.676 9.884 27.395 1.00 84.56 87 GLN A C 1
ATOM 670 O O . GLN A 1 87 ? -14.741 9.818 28.619 1.00 84.56 87 GLN A O 1
ATOM 675 N N . GLU A 1 88 ? -15.070 10.959 26.707 1.00 82.69 88 GLU A N 1
ATOM 676 C CA . GLU A 1 88 ? -15.753 12.110 27.315 1.00 82.69 88 GLU A CA 1
ATOM 677 C C . GLU A 1 88 ? -17.101 11.695 27.923 1.00 82.69 88 GLU A C 1
ATOM 679 O O . GLU A 1 88 ? -17.339 11.971 29.092 1.00 82.69 88 GLU A O 1
ATOM 684 N N . GLU A 1 89 ? -17.928 10.929 27.203 1.00 80.88 89 GLU A N 1
ATOM 685 C CA . GLU A 1 89 ? -19.204 10.404 27.721 1.00 80.88 89 GLU A CA 1
ATOM 686 C C . GLU A 1 89 ? -19.014 9.511 28.961 1.00 80.88 89 GLU A C 1
ATOM 688 O O . GLU A 1 89 ? -19.778 9.598 29.923 1.00 80.88 89 GLU A O 1
ATOM 693 N N . LEU A 1 90 ? -17.979 8.663 28.976 1.00 77.12 90 LEU A N 1
ATOM 694 C CA . LEU A 1 90 ? -17.638 7.848 30.147 1.00 77.12 90 LEU A CA 1
ATOM 695 C C . LEU A 1 90 ? -17.135 8.690 31.325 1.00 77.12 90 LEU A C 1
ATOM 697 O O . LEU A 1 90 ? -17.409 8.349 32.477 1.00 77.12 90 LEU A O 1
ATOM 701 N N . GLN A 1 91 ? -16.395 9.765 31.056 1.00 73.56 91 GLN A N 1
ATOM 702 C CA . GLN A 1 91 ? -15.920 10.684 32.086 1.00 73.56 91 GLN A CA 1
ATOM 703 C C . GLN A 1 91 ? -17.087 11.486 32.682 1.00 73.56 91 GLN A C 1
ATOM 705 O O . GLN A 1 91 ? -17.190 11.569 33.902 1.00 73.56 91 GLN A O 1
ATOM 710 N N . ASP A 1 92 ? -18.019 11.960 31.855 1.00 69.62 92 ASP A N 1
ATOM 711 C CA . ASP A 1 92 ? -19.232 12.652 32.302 1.00 69.62 92 ASP A CA 1
ATOM 712 C C . ASP A 1 92 ? -20.153 11.734 33.124 1.00 69.62 92 ASP A C 1
ATOM 714 O O . ASP A 1 92 ? -20.748 12.172 34.108 1.00 69.62 92 ASP A O 1
ATOM 718 N N . LEU A 1 93 ? -20.243 10.441 32.786 1.00 64.88 93 LEU A N 1
ATOM 719 C CA . LEU A 1 93 ? -20.955 9.451 33.607 1.00 64.88 93 LEU A CA 1
ATOM 720 C C . LEU A 1 93 ? -20.251 9.196 34.945 1.00 64.88 93 LEU A C 1
ATOM 722 O O . LEU A 1 93 ? -20.907 9.094 35.983 1.00 64.88 93 LEU A O 1
ATOM 726 N N . LYS A 1 94 ? -18.915 9.139 34.945 1.00 60.19 94 LYS A N 1
ATOM 727 C CA . LYS A 1 94 ? -18.122 9.021 36.174 1.00 60.19 94 LYS A CA 1
ATOM 728 C C . LYS A 1 94 ? -18.300 10.245 37.076 1.00 60.19 94 LYS A C 1
ATOM 730 O O . LYS A 1 94 ? -18.407 10.090 38.288 1.00 60.19 94 LYS A O 1
ATOM 735 N N . ASP A 1 95 ? -18.383 11.439 36.502 1.00 55.09 95 ASP A N 1
ATOM 736 C CA . ASP A 1 95 ? -18.544 12.680 37.261 1.00 55.09 95 ASP A CA 1
ATOM 737 C C . ASP A 1 95 ? -20.022 12.940 37.644 1.00 55.09 95 ASP A C 1
ATOM 739 O O . ASP A 1 95 ? -20.295 13.619 38.636 1.00 55.09 95 ASP A O 1
ATOM 743 N N . GLY A 1 96 ? -20.980 12.344 36.920 1.00 51.12 96 GLY A N 1
ATOM 744 C CA . GLY A 1 96 ? -22.424 12.447 37.160 1.00 51.12 96 GLY A CA 1
ATOM 745 C C . GLY A 1 96 ? -23.010 11.436 38.157 1.00 51.12 96 GLY A C 1
ATOM 746 O O . GLY A 1 96 ? -23.971 11.771 38.849 1.00 51.12 96 GLY A O 1
ATOM 747 N N . GLU A 1 97 ? -22.443 10.230 38.285 1.00 47.78 97 GLU A N 1
ATOM 748 C CA . GLU A 1 97 ? -22.957 9.190 39.201 1.00 47.78 97 GLU A CA 1
ATOM 749 C C . GLU A 1 97 ? -22.088 8.939 40.447 1.00 47.78 97 GLU A C 1
ATOM 751 O O . GLU A 1 97 ? -22.538 8.276 41.382 1.00 47.78 97 GLU A O 1
ATOM 756 N N . PHE A 1 98 ? -20.888 9.522 40.555 1.00 44.50 98 PHE A N 1
ATOM 757 C CA . PHE A 1 98 ? -19.982 9.275 41.691 1.00 44.50 98 PHE A CA 1
ATOM 758 C C . PHE A 1 98 ? -19.969 10.390 42.753 1.00 44.50 98 PHE A C 1
ATOM 760 O O . PHE A 1 98 ? -18.952 10.639 43.397 1.00 44.50 98 PHE A O 1
ATOM 767 N N . SER A 1 99 ? -21.108 11.058 42.980 1.00 43.19 99 SER A N 1
ATOM 768 C CA . SER A 1 99 ? -21.283 11.975 44.126 1.00 43.19 99 SER A CA 1
ATOM 769 C C . SER A 1 99 ? -22.032 11.360 45.313 1.00 43.19 99 SER A C 1
ATOM 771 O O . SER A 1 99 ? -22.088 11.986 46.371 1.00 43.19 99 SER A O 1
ATOM 773 N N . THR A 1 100 ? -22.579 10.149 45.212 1.00 43.50 100 THR A N 1
ATOM 774 C CA . THR A 1 100 ? -23.201 9.486 46.367 1.00 43.50 100 THR A CA 1
ATOM 775 C C . THR A 1 100 ? -23.071 7.980 46.252 1.00 43.50 100 THR A C 1
ATOM 777 O O . THR A 1 100 ? -23.993 7.320 45.798 1.00 43.50 100 THR A O 1
ATOM 780 N N . LEU A 1 101 ? -21.935 7.443 46.675 1.00 41.50 101 LEU A N 1
ATOM 781 C CA . LEU A 1 101 ? -21.839 6.220 47.471 1.00 41.50 101 LEU A CA 1
ATOM 782 C C . LEU A 1 101 ? -20.389 6.169 47.937 1.00 41.50 101 LEU A C 1
ATOM 784 O O . LEU A 1 101 ? -19.465 6.059 47.137 1.00 41.50 101 LEU A O 1
ATOM 788 N N . GLY A 1 102 ? -20.208 6.403 49.235 1.00 38.28 102 GLY A N 1
ATOM 789 C CA . GLY A 1 102 ? -18.900 6.481 49.855 1.00 38.28 102 GLY A CA 1
ATOM 790 C C . GLY A 1 102 ? -18.047 5.282 49.467 1.00 38.28 102 GLY A C 1
ATOM 791 O O . GLY A 1 102 ? -18.512 4.142 49.482 1.00 38.28 102 GLY A O 1
ATOM 792 N N . VAL A 1 103 ? -16.789 5.569 49.148 1.00 39.47 103 VAL A N 1
ATOM 793 C CA . VAL A 1 103 ? -15.699 4.611 49.275 1.00 39.47 103 VAL A CA 1
ATOM 794 C C . VAL A 1 103 ? -15.729 4.136 50.727 1.00 39.47 103 VAL A C 1
ATOM 796 O O . VAL A 1 103 ? -15.175 4.774 51.617 1.00 39.47 103 VAL A O 1
ATOM 799 N N . ASN A 1 104 ? -16.469 3.061 50.988 1.00 40.47 104 ASN A N 1
ATOM 800 C CA . ASN A 1 104 ? -16.320 2.309 52.214 1.00 40.47 104 ASN A CA 1
ATOM 801 C C . ASN A 1 104 ? -15.024 1.524 52.044 1.00 40.47 104 ASN A C 1
ATOM 803 O O . ASN A 1 104 ? -14.993 0.464 51.424 1.00 40.47 104 ASN A O 1
ATOM 807 N N . GLU A 1 105 ? -13.946 2.084 52.582 1.00 43.66 105 GLU A N 1
ATOM 808 C CA . GLU A 1 105 ? -12.771 1.339 53.018 1.00 43.66 105 GLU A CA 1
ATOM 809 C C . GLU A 1 105 ? -13.209 0.236 54.001 1.00 43.66 105 GLU A C 1
ATOM 811 O O . GLU A 1 105 ? -13.152 0.427 55.210 1.00 43.66 105 GLU A O 1
ATOM 816 N N . ALA A 1 106 ? -13.723 -0.893 53.505 1.00 45.25 106 ALA A N 1
ATOM 817 C CA . ALA A 1 106 ? -13.875 -2.147 54.244 1.00 45.25 106 ALA A CA 1
ATOM 818 C C . ALA A 1 106 ? -14.466 -3.235 53.333 1.00 45.25 106 ALA A C 1
ATOM 820 O O . ALA A 1 106 ? -15.656 -3.543 53.411 1.00 45.25 106 ALA A O 1
ATOM 821 N N . THR A 1 107 ? -13.642 -3.934 52.551 1.00 54.81 107 THR A N 1
ATOM 822 C CA . THR A 1 107 ? -13.947 -5.350 52.298 1.00 54.81 107 THR A CA 1
ATOM 823 C C . THR A 1 107 ? -13.699 -6.078 53.623 1.00 54.81 107 THR A C 1
ATOM 825 O O . THR A 1 107 ? -12.612 -6.592 53.874 1.00 54.81 107 THR A O 1
ATOM 828 N N . GLY A 1 108 ? -14.677 -6.009 54.533 1.00 66.44 108 GLY A N 1
ATOM 829 C CA . GLY A 1 108 ? -14.581 -6.484 55.919 1.00 66.44 108 GLY A CA 1
ATOM 830 C C . GLY A 1 108 ? -14.488 -8.003 56.072 1.00 66.44 108 GLY A C 1
ATOM 831 O O . GLY A 1 108 ? -14.396 -8.486 57.196 1.00 66.44 108 GLY A O 1
ATOM 832 N N . PHE A 1 109 ? -14.496 -8.737 54.960 1.00 77.38 109 PHE A N 1
ATOM 833 C CA . PHE A 1 109 ? -14.474 -10.186 54.945 1.00 77.38 109 PHE A CA 1
ATOM 834 C C . PHE A 1 109 ? -13.057 -10.753 54.848 1.00 77.38 109 PHE A C 1
ATOM 836 O O . PHE A 1 109 ? -12.251 -10.338 54.010 1.00 77.38 109 PHE A O 1
ATOM 843 N N . LYS A 1 110 ? -12.776 -11.754 55.674 1.00 82.94 110 LYS A N 1
ATOM 844 C CA . LYS A 1 110 ? -11.544 -12.538 55.698 1.00 82.94 110 LYS A CA 1
ATOM 845 C C . LYS A 1 110 ? -11.778 -13.933 55.128 1.00 82.94 110 LYS A C 1
ATOM 847 O O . LYS A 1 110 ? -12.902 -14.410 54.979 1.00 82.94 110 LYS A O 1
ATOM 852 N N . GLU A 1 111 ? -10.680 -14.602 54.795 1.00 84.38 111 GLU A N 1
ATOM 853 C CA . GLU A 1 111 ? -10.717 -16.018 54.444 1.00 84.38 111 GLU A CA 1
ATOM 854 C C . GLU A 1 111 ? -11.336 -16.831 55.591 1.00 84.38 111 GLU A C 1
ATOM 856 O O . GLU A 1 111 ? -10.975 -16.666 56.755 1.00 84.38 111 GLU A O 1
ATOM 861 N N . ASN A 1 112 ? -12.243 -17.737 55.232 1.00 86.81 112 ASN A N 1
ATOM 862 C CA . ASN A 1 112 ? -13.113 -18.530 56.097 1.00 86.81 112 ASN A CA 1
ATOM 863 C C . ASN A 1 112 ? -14.304 -17.820 56.748 1.00 86.81 112 ASN A C 1
ATOM 865 O O . ASN A 1 112 ? -15.051 -18.497 57.462 1.00 86.81 112 ASN A O 1
ATOM 869 N N . ASP A 1 113 ? -14.550 -16.541 56.463 1.00 89.56 113 ASP A N 1
ATOM 870 C CA . ASP A 1 113 ? -15.745 -15.880 56.985 1.00 89.56 113 ASP A CA 1
ATOM 871 C C . ASP A 1 113 ? -17.021 -16.548 56.436 1.00 89.56 113 ASP A C 1
ATOM 873 O O . ASP A 1 113 ? -17.100 -16.852 55.232 1.00 89.56 113 ASP A O 1
ATOM 877 N N . PRO A 1 114 ? -18.014 -16.818 57.306 1.00 90.12 114 PRO A N 1
ATOM 878 C CA . PRO A 1 114 ? -19.305 -17.334 56.885 1.00 90.12 114 PRO A CA 1
ATOM 879 C C . PRO A 1 114 ? -20.102 -16.217 56.204 1.00 90.12 114 PRO A C 1
ATOM 881 O O . PRO A 1 114 ? -20.246 -15.108 56.724 1.00 90.12 114 PRO A O 1
ATOM 884 N N . VAL A 1 115 ? -20.621 -16.508 55.014 1.00 90.81 115 VAL A N 1
ATOM 885 C CA . VAL A 1 115 ? -21.331 -15.533 54.184 1.00 90.81 115 VAL A CA 1
ATOM 886 C C . VAL A 1 115 ? -22.575 -16.134 53.550 1.00 90.81 115 VAL A C 1
ATOM 888 O O . VAL A 1 115 ? -22.641 -17.331 53.289 1.00 90.81 115 VAL A O 1
ATOM 891 N N . VAL A 1 116 ? -23.551 -15.288 53.238 1.00 90.88 116 VAL A N 1
ATOM 892 C CA . VAL A 1 116 ? -24.713 -15.629 52.410 1.00 90.88 116 VAL A CA 1
ATOM 893 C C . VAL A 1 116 ? -24.673 -14.845 51.118 1.00 90.88 116 VAL A C 1
ATOM 895 O O . VAL A 1 116 ? -24.426 -13.639 51.110 1.00 90.88 116 VAL A O 1
ATOM 898 N N . HIS A 1 117 ? -24.991 -15.538 50.030 1.00 90.81 117 HIS A N 1
ATOM 899 C CA . HIS A 1 117 ? -25.266 -14.945 48.735 1.00 90.81 117 HIS A CA 1
ATOM 900 C C . HIS A 1 117 ? -26.731 -15.164 48.360 1.00 90.81 117 HIS A C 1
ATOM 902 O O . HIS A 1 117 ? -27.244 -16.280 48.448 1.00 90.81 117 HIS A O 1
ATOM 908 N N . ARG A 1 118 ? -27.400 -14.124 47.849 1.00 86.44 118 ARG A N 1
ATOM 909 C CA . ARG A 1 118 ? -28.845 -14.165 47.540 1.00 86.44 118 ARG A CA 1
ATOM 910 C C . ARG A 1 118 ? -29.259 -15.302 46.599 1.00 86.44 118 ARG A C 1
ATOM 912 O O . ARG A 1 118 ? -30.387 -15.769 46.678 1.00 86.44 118 ARG A O 1
ATOM 919 N N . GLN A 1 119 ? -28.371 -15.709 45.691 1.00 88.62 119 GLN A N 1
ATOM 920 C CA . GLN A 1 119 ? -28.653 -16.735 44.678 1.00 88.62 119 GLN A CA 1
ATOM 921 C C . GLN A 1 119 ? -28.154 -18.138 45.049 1.00 88.62 119 GLN A C 1
ATOM 923 O O . GLN A 1 119 ? -28.710 -19.120 44.566 1.00 88.62 119 GLN A O 1
ATOM 928 N N . TYR A 1 120 ? -27.080 -18.237 45.834 1.00 88.00 120 TYR A N 1
ATOM 929 C CA . TYR A 1 120 ? -26.353 -19.500 46.040 1.00 88.00 120 TYR A CA 1
ATOM 930 C C . TYR A 1 120 ? -26.401 -19.989 47.490 1.00 88.00 120 TYR A C 1
ATOM 932 O O . TYR A 1 120 ? -25.855 -21.051 47.785 1.00 88.00 120 TYR A O 1
ATOM 940 N N . GLY A 1 121 ? -27.048 -19.218 48.366 1.00 88.75 121 GLY A N 1
ATOM 941 C CA . GLY A 1 121 ? -27.252 -19.569 49.760 1.00 88.75 121 GLY A CA 1
ATOM 942 C C . GLY A 1 121 ? -26.023 -19.318 50.620 1.00 88.75 121 GLY A C 1
ATOM 943 O O . GLY A 1 121 ? -25.217 -18.421 50.354 1.00 88.75 121 GLY A O 1
ATOM 944 N N . GLU A 1 122 ? -25.911 -20.107 51.681 1.00 93.25 122 GLU A N 1
ATOM 945 C CA . GLU A 1 122 ? -24.812 -20.034 52.639 1.00 93.25 122 GLU A CA 1
ATOM 946 C C . GLU A 1 122 ? -23.515 -20.614 52.071 1.00 93.25 122 GLU A C 1
ATOM 948 O O . GLU A 1 122 ? -23.481 -21.665 51.417 1.00 93.25 122 GLU A O 1
ATOM 953 N N . GLY A 1 123 ? -22.414 -19.943 52.374 1.00 92.56 123 GLY A N 1
ATOM 954 C CA . GLY A 1 123 ? -21.092 -20.341 51.954 1.00 92.56 123 GLY A CA 1
ATOM 955 C C . GLY A 1 123 ? -19.992 -19.801 52.851 1.00 92.56 123 GLY A C 1
ATOM 956 O O . GLY A 1 123 ? -20.223 -19.156 53.873 1.00 92.56 123 GLY A O 1
ATOM 957 N N . ARG A 1 124 ? -18.762 -20.103 52.456 1.00 92.31 124 ARG A N 1
ATOM 958 C CA . ARG A 1 124 ? -17.551 -19.684 53.151 1.00 92.31 124 ARG A CA 1
ATOM 959 C C . ARG A 1 124 ? -16.563 -19.091 52.162 1.00 92.31 124 ARG A C 1
ATOM 961 O O . ARG A 1 124 ? -16.319 -19.678 51.104 1.00 92.31 124 ARG A O 1
ATOM 968 N N . ILE A 1 125 ? -15.992 -17.941 52.508 1.00 89.06 125 ILE A N 1
ATOM 969 C CA . ILE A 1 125 ? -14.972 -17.296 51.678 1.00 89.06 125 ILE A CA 1
ATOM 970 C C . ILE A 1 125 ? -13.698 -18.138 51.676 1.00 89.06 125 ILE A C 1
ATOM 972 O O . ILE A 1 125 ? -13.198 -18.531 52.725 1.00 89.06 125 ILE A O 1
ATOM 976 N N . ILE A 1 126 ? -13.166 -18.385 50.482 1.00 89.56 126 ILE A N 1
ATOM 977 C CA . ILE A 1 126 ? -11.872 -19.033 50.259 1.00 89.56 126 ILE A CA 1
ATOM 978 C C . ILE A 1 126 ? -10.788 -17.975 50.028 1.00 89.56 126 ILE A C 1
ATOM 980 O O . ILE A 1 126 ? -9.698 -18.089 50.565 1.00 89.56 126 ILE A O 1
ATOM 984 N N . CYS A 1 127 ? -11.059 -16.938 49.232 1.00 83.88 127 CYS A N 1
ATOM 985 C CA . CYS A 1 127 ? -10.123 -15.830 49.032 1.00 83.88 127 CYS A CA 1
ATOM 986 C C . CYS A 1 127 ? -10.818 -14.593 48.45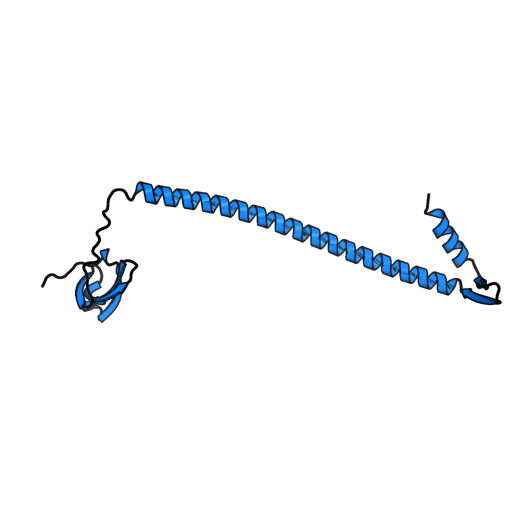2 1.00 83.88 127 CYS A C 1
ATOM 988 O O . CYS A 1 127 ? -11.883 -14.696 47.840 1.00 83.88 127 CYS A O 1
ATOM 990 N N . THR A 1 128 ? -10.197 -13.427 48.626 1.00 78.44 128 THR A N 1
ATOM 991 C CA . THR A 1 128 ? -10.617 -12.150 48.035 1.00 78.44 128 THR A CA 1
ATOM 992 C C . THR A 1 128 ? -9.537 -11.637 47.082 1.00 78.44 128 THR A C 1
ATOM 994 O O . THR A 1 128 ? -8.343 -11.842 47.298 1.00 78.44 128 THR A O 1
ATOM 997 N N . THR A 1 129 ? -9.959 -11.011 45.987 1.00 72.00 129 THR A N 1
ATOM 998 C CA . THR A 1 129 ? -9.071 -10.369 45.004 1.00 72.00 129 THR A CA 1
ATOM 999 C C . THR A 1 129 ? -9.149 -8.849 45.142 1.00 72.00 129 THR A C 1
ATOM 1001 O O . THR A 1 129 ? -10.142 -8.329 45.642 1.00 72.00 129 THR A O 1
ATOM 1004 N N . GLU A 1 130 ? -8.137 -8.122 44.656 1.00 64.00 130 GLU A N 1
ATOM 1005 C CA . GLU A 1 130 ? -8.101 -6.644 44.684 1.00 64.00 130 GLU A CA 1
ATOM 1006 C C . GLU A 1 130 ? -9.227 -5.976 43.867 1.00 64.00 130 GLU A C 1
ATOM 1008 O O . GLU A 1 130 ? -9.394 -4.764 43.921 1.00 64.00 130 GLU A O 1
ATOM 1013 N N . SER A 1 131 ? -10.002 -6.745 43.095 1.00 73.12 131 SER A N 1
ATOM 1014 C CA . SER A 1 131 ? -11.062 -6.256 42.203 1.00 73.12 131 SER A CA 1
ATOM 1015 C C . SER A 1 131 ? -12.481 -6.461 42.755 1.00 73.12 131 SER A C 1
ATOM 1017 O O . SER A 1 131 ? -13.394 -6.674 41.967 1.00 73.12 131 SER A O 1
ATOM 1019 N N . ASP A 1 132 ? -12.677 -6.462 44.079 1.00 81.81 132 ASP A N 1
ATOM 1020 C CA . ASP A 1 132 ? -13.981 -6.683 44.744 1.00 81.81 132 ASP A CA 1
ATOM 1021 C C . ASP A 1 132 ? -14.670 -8.023 44.410 1.00 81.81 132 ASP A C 1
ATOM 1023 O O . ASP A 1 132 ? -15.880 -8.182 44.587 1.00 81.81 132 ASP A O 1
ATOM 1027 N N . ILE A 1 133 ? -13.905 -9.022 43.963 1.00 84.69 133 ILE A N 1
ATOM 1028 C CA . ILE A 1 133 ? -14.398 -10.379 43.698 1.00 84.69 133 ILE A CA 1
ATOM 1029 C C . ILE A 1 133 ? -13.865 -11.322 44.776 1.00 84.69 133 ILE A C 1
ATOM 1031 O O . ILE A 1 133 ? -12.654 -11.391 45.014 1.00 84.69 133 ILE A O 1
ATOM 1035 N N . ALA A 1 134 ? -14.769 -12.082 45.390 1.00 88.44 134 ALA A N 1
ATOM 1036 C CA . ALA A 1 134 ? -14.466 -13.153 46.327 1.00 88.44 134 ALA A CA 1
ATOM 1037 C C . ALA A 1 134 ? -14.759 -14.521 45.702 1.00 88.44 134 ALA A C 1
ATOM 1039 O O . ALA A 1 134 ? -15.731 -14.699 44.965 1.00 88.44 134 ALA A O 1
ATOM 1040 N N . VAL A 1 135 ? -13.932 -15.510 46.030 1.00 92.19 135 VAL A N 1
ATOM 1041 C CA . VAL A 1 135 ? -14.223 -16.918 45.758 1.00 92.19 135 VAL A CA 1
ATOM 1042 C C . VAL A 1 135 ? -14.906 -17.493 46.989 1.00 92.19 135 VAL A C 1
ATOM 1044 O O . VAL A 1 135 ? -14.300 -17.555 48.059 1.00 92.19 135 VAL A O 1
ATOM 1047 N N . VAL A 1 136 ? -16.159 -17.919 46.846 1.00 92.81 136 VAL A N 1
ATOM 1048 C CA . VAL A 1 136 ? -16.974 -18.467 47.939 1.00 92.81 136 VAL A CA 1
ATOM 1049 C C . VAL A 1 136 ? -17.360 -19.902 47.622 1.00 92.81 136 VAL A C 1
ATOM 1051 O O . VAL A 1 136 ? -17.842 -20.193 46.526 1.00 92.81 136 VAL A O 1
ATOM 1054 N N . TYR A 1 137 ? -17.151 -20.804 48.579 1.00 95.00 137 TYR A N 1
ATOM 1055 C CA . TYR A 1 137 ? -17.682 -22.162 48.526 1.00 95.00 137 TYR A CA 1
ATOM 1056 C C . TYR A 1 137 ? -19.084 -22.187 49.119 1.00 95.00 137 TYR A C 1
ATOM 1058 O O . TYR A 1 137 ? -19.246 -21.916 50.305 1.00 95.00 137 TYR A O 1
ATOM 1066 N N . PHE A 1 138 ? -20.081 -22.527 48.308 1.00 94.94 138 PHE A N 1
ATOM 1067 C CA . PHE A 1 138 ? -21.474 -22.592 48.737 1.00 94.94 138 PHE A CA 1
ATOM 1068 C C . PHE A 1 138 ? -21.856 -24.012 49.146 1.00 94.94 138 PHE A C 1
ATOM 1070 O O . PHE A 1 138 ? -21.667 -24.961 48.377 1.00 94.94 138 PHE A O 1
ATOM 1077 N N . ASN A 1 139 ? -22.422 -24.147 50.346 1.00 89.69 139 ASN A N 1
ATOM 1078 C CA . ASN A 1 139 ? -22.765 -25.438 50.941 1.00 89.69 139 ASN A CA 1
ATOM 1079 C C . ASN A 1 139 ? -23.914 -26.122 50.195 1.00 89.69 139 ASN A C 1
ATOM 1081 O O . ASN A 1 139 ? -23.877 -27.332 50.001 1.00 89.69 139 ASN A O 1
ATOM 1085 N N . GLU A 1 140 ? -24.902 -25.356 49.731 1.00 88.25 140 GLU A N 1
ATOM 1086 C CA . GLU A 1 140 ? -26.100 -25.888 49.068 1.00 88.25 140 GLU A CA 1
ATOM 1087 C C . GLU A 1 140 ? -25.800 -26.507 47.699 1.00 88.25 140 GLU A C 1
ATOM 1089 O O . GLU A 1 140 ? -26.370 -27.529 47.322 1.00 88.25 140 GLU A O 1
ATOM 1094 N N . ILE A 1 141 ? -24.886 -25.889 46.948 1.00 88.94 141 ILE A N 1
ATOM 1095 C CA . ILE A 1 141 ? -24.518 -26.316 45.590 1.00 88.94 141 ILE A CA 1
ATOM 1096 C C . ILE A 1 141 ? -23.195 -27.089 45.545 1.00 88.94 141 ILE A C 1
ATOM 1098 O O . ILE A 1 141 ? -22.757 -27.482 44.462 1.00 88.94 141 ILE A O 1
ATOM 1102 N N . HIS A 1 142 ? -22.543 -27.279 46.697 1.00 91.56 142 HIS A N 1
ATOM 1103 C CA . HIS A 1 142 ? -21.242 -27.937 46.850 1.00 91.56 142 HIS A CA 1
ATOM 1104 C C . HIS A 1 142 ? -20.177 -27.459 45.848 1.00 91.56 142 HIS A C 1
ATOM 1106 O O . HIS A 1 142 ? -19.406 -28.253 45.301 1.00 91.56 142 HIS A O 1
ATOM 1112 N N . SER A 1 143 ? -20.134 -26.155 45.572 1.00 92.38 143 SER A N 1
ATOM 1113 C CA . SER A 1 143 ? -19.295 -25.596 44.512 1.00 92.38 143 SER A CA 1
ATOM 1114 C C . SER A 1 143 ? -18.741 -24.225 44.877 1.00 92.38 143 SER A C 1
ATOM 1116 O O . SER A 1 143 ? -19.407 -23.432 45.542 1.00 92.38 143 SER A O 1
ATOM 1118 N N . ALA A 1 144 ? -17.525 -23.944 44.402 1.00 92.25 144 ALA A N 1
ATOM 1119 C CA . ALA A 1 144 ? -16.914 -22.627 44.492 1.00 92.25 144 ALA A CA 1
ATOM 1120 C C . ALA A 1 144 ? -17.376 -21.729 43.335 1.00 92.25 144 ALA A C 1
ATOM 1122 O O . ALA A 1 144 ? -17.461 -22.162 42.177 1.00 92.25 144 ALA A O 1
ATOM 1123 N N . ARG A 1 145 ? -17.667 -20.465 43.644 1.00 91.19 145 ARG A N 1
ATOM 1124 C CA . ARG A 1 145 ? -18.065 -19.444 42.671 1.00 91.19 145 ARG A CA 1
ATOM 1125 C C . ARG A 1 145 ? -17.345 -18.135 42.948 1.00 91.19 145 ARG A C 1
ATOM 1127 O O . ARG A 1 145 ? -17.114 -17.780 44.100 1.00 91.19 145 ARG A O 1
ATOM 1134 N N . ASN A 1 146 ? -17.054 -17.423 41.868 1.00 91.94 146 ASN A N 1
ATOM 1135 C CA . ASN A 1 146 ? -16.645 -16.030 41.929 1.00 91.94 146 ASN A CA 1
ATOM 1136 C C . ASN A 1 146 ? -17.911 -15.191 42.087 1.00 91.94 146 ASN A C 1
ATOM 1138 O O . ASN A 1 146 ? -18.825 -15.309 41.269 1.00 91.94 146 ASN A O 1
ATOM 1142 N N . VAL A 1 147 ? -17.962 -14.388 43.137 1.00 89.06 147 VAL A N 1
ATOM 1143 C CA . VAL A 1 147 ? -19.085 -13.512 43.478 1.00 89.06 147 VAL A CA 1
ATOM 1144 C C . VAL A 1 147 ? -18.542 -12.148 43.864 1.00 89.06 147 VAL A C 1
ATOM 1146 O O . VAL A 1 147 ? -17.417 -12.042 44.361 1.00 89.06 147 VAL A O 1
ATOM 1149 N N . TRP A 1 148 ? -19.317 -11.099 43.619 1.00 89.19 148 TRP A N 1
ATOM 1150 C CA . TRP A 1 148 ? -18.910 -9.764 44.034 1.00 89.19 148 TRP A CA 1
ATOM 1151 C C . TRP A 1 148 ? -19.039 -9.641 45.550 1.00 89.19 148 TRP A C 1
ATOM 1153 O O . TRP A 1 148 ? -20.015 -10.105 46.138 1.00 89.19 148 TRP A O 1
ATOM 1163 N N . VAL A 1 149 ? -18.073 -8.992 46.202 1.00 86.06 149 VAL A N 1
ATOM 1164 C CA . VAL A 1 149 ? -18.102 -8.774 47.659 1.00 86.06 149 VAL A CA 1
ATOM 1165 C C . VAL A 1 149 ? -19.357 -7.991 48.074 1.00 86.06 149 VAL A C 1
ATOM 1167 O O . VAL A 1 149 ? -19.907 -8.231 49.144 1.00 86.06 149 VAL A O 1
ATOM 1170 N N . SER A 1 150 ? -19.873 -7.125 47.197 1.00 85.94 150 SER A N 1
ATOM 1171 C CA . SER A 1 150 ? -21.128 -6.381 47.383 1.00 85.94 150 SER A CA 1
ATOM 1172 C C . SER A 1 150 ? -22.396 -7.250 47.382 1.00 85.94 150 SER A C 1
ATOM 1174 O O . SER A 1 150 ? -23.446 -6.800 47.843 1.00 85.94 150 SER A O 1
ATOM 1176 N N . GLU A 1 151 ? -22.324 -8.486 46.883 1.00 87.25 151 GLU A N 1
ATOM 1177 C CA . GLU A 1 151 ? -23.435 -9.446 46.862 1.00 87.25 151 GLU A CA 1
ATOM 1178 C C . GLU A 1 151 ? -23.447 -10.361 48.098 1.00 87.25 151 GLU A C 1
ATOM 1180 O O . GLU A 1 151 ? -24.385 -11.147 48.280 1.00 87.25 151 GLU A O 1
ATOM 1185 N N . LEU A 1 152 ? -22.420 -10.260 48.949 1.00 86.94 152 LEU A N 1
ATOM 1186 C CA . LEU A 1 152 ? -22.252 -11.068 50.150 1.00 86.94 152 LEU A CA 1
ATOM 1187 C C . LEU A 1 152 ? -22.793 -10.361 51.391 1.00 86.94 152 LEU A C 1
ATOM 1189 O O . LEU A 1 152 ? -22.636 -9.160 51.584 1.00 86.94 152 LEU A O 1
ATOM 1193 N N . THR A 1 153 ? -23.421 -11.140 52.266 1.00 88.12 153 THR A N 1
ATOM 1194 C CA . THR A 1 153 ? -23.843 -10.713 53.606 1.00 88.12 153 THR A CA 1
ATOM 1195 C C . THR A 1 153 ? -23.122 -11.576 54.634 1.00 88.12 153 THR A C 1
ATOM 1197 O O . THR A 1 153 ? -23.117 -12.796 54.487 1.00 88.12 153 THR A O 1
ATOM 1200 N N . ALA A 1 154 ? -22.502 -10.971 55.650 1.00 84.75 154 ALA A N 1
ATOM 1201 C CA . ALA A 1 154 ? -21.887 -11.724 56.742 1.00 84.75 154 ALA A CA 1
ATOM 1202 C C . ALA A 1 154 ? -22.961 -12.502 57.508 1.00 84.75 154 ALA A C 1
ATOM 1204 O O . ALA A 1 154 ? -24.000 -11.935 57.851 1.00 84.75 154 ALA A O 1
ATOM 1205 N N . LEU A 1 155 ? -22.708 -13.782 57.784 1.00 83.12 155 LEU A N 1
ATOM 1206 C CA . LEU A 1 155 ? -23.409 -14.451 58.871 1.00 83.12 155 LEU A CA 1
ATOM 1207 C C . LEU A 1 155 ? -22.737 -14.001 60.166 1.00 83.12 155 LEU A C 1
ATOM 1209 O O . LEU A 1 155 ? -21.593 -14.368 60.425 1.00 83.12 155 LEU A O 1
ATOM 1213 N N . GLU A 1 156 ? -23.423 -13.185 60.958 1.00 68.56 156 GLU A N 1
ATOM 1214 C CA . GLU A 1 156 ? -23.058 -13.053 62.367 1.00 68.56 156 GLU A CA 1
ATOM 1215 C C . GLU A 1 156 ? -23.384 -14.395 63.047 1.00 68.56 156 GLU A C 1
ATOM 1217 O O . GLU A 1 156 ? -24.505 -14.892 62.909 1.00 68.56 156 GLU A O 1
ATOM 1222 N N . GLU A 1 157 ? -22.386 -15.012 63.692 1.00 57.25 157 GLU A N 1
ATOM 1223 C CA . GLU A 1 157 ? -22.586 -16.177 64.574 1.00 57.25 157 GLU A CA 1
ATOM 1224 C C . GLU A 1 157 ? -23.422 -15.820 65.810 1.00 57.25 157 GLU A C 1
ATOM 1226 O O . GLU A 1 157 ? -23.188 -14.739 66.404 1.00 57.25 157 GLU A O 1
#

Sequence (157 aa):
MKMDIQKHVIDMLRSAKTVFVAQDKEGNGLAIDPHDALGLLDSLQQQVNGLNEESLANFQTAAERGKQLAERDRTIARLQEMLGKAQEELQDLKDGEFSTLGVNEATGFKENDPVVHRQYGEGRIICTTESDIAVVYFNEIHSARNVWVSELTALEE